Protein AF-A0A7H4N247-F1 (afdb_monomer)

Mean predicted aligned error: 11.81 Å

Radius of gyration: 33.3 Å; Cα contacts (8 Å, |Δi|>4): 104; chains: 1; bounding box: 120×33×63 Å

Organism: NCBI:txid1134687

Nearest PDB structures (foldseek):
  4ymw-assembly1_C  TM=9.497E-01  e=3.760E-06  Caldanaerobacter subterraneus subsp. tengcongensis MB4
  3tuz-assembly2_F  TM=7.941E-01  e=1.285E-02  Escherichia coli K-12
  7mc0-assembly1_B  TM=6.863E-01  e=1.972E-02  Neisseria meningitidis MC58

Foldseek 3Di:
DDDDDDPVVCVVCVVVVVVVVVLVVVLVVLLLVLLLVLLVVLLVLCVDPDCVSNVVSVVLLVVLQVDDLVVQLCCQAPVCVVVHVDHDDSSVSSSVSSNSSSSSVSSVVVVVVVPVPDCVVVPPPPDPPPPPPPPDDPDDDDDDDDDDDDDDD

Solvent-accessible surface area (backbone atoms only — not comparable to full-atom values): 9018 Å² total; per-residue (Å²): 135,88,87,77,92,70,70,72,80,51,57,84,47,47,65,60,52,49,50,54,49,49,52,50,50,51,44,49,54,55,13,49,54,51,5,51,57,50,4,52,54,41,31,52,29,45,67,39,90,50,63,84,44,19,50,57,29,51,50,52,29,52,52,37,70,75,45,62,49,67,59,47,23,46,43,53,53,62,46,35,50,76,82,36,95,60,79,59,55,73,66,56,22,47,28,51,22,46,10,54,34,40,10,30,53,40,16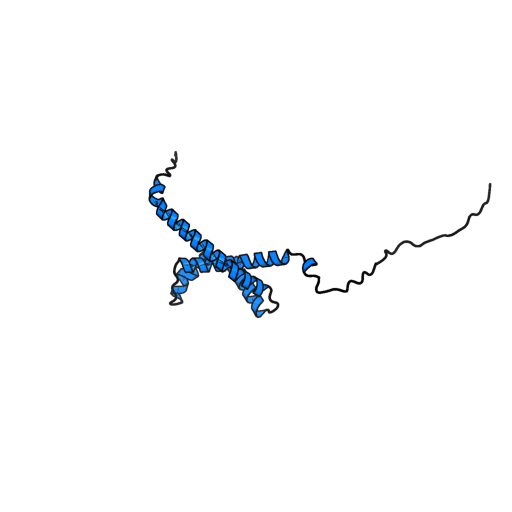,52,51,52,50,52,57,61,62,67,60,52,65,81,77,68,54,84,78,70,67,100,69,76,76,81,75,82,77,76,83,90,83,82,83,91,80,84,81,86,76,92,80,90,80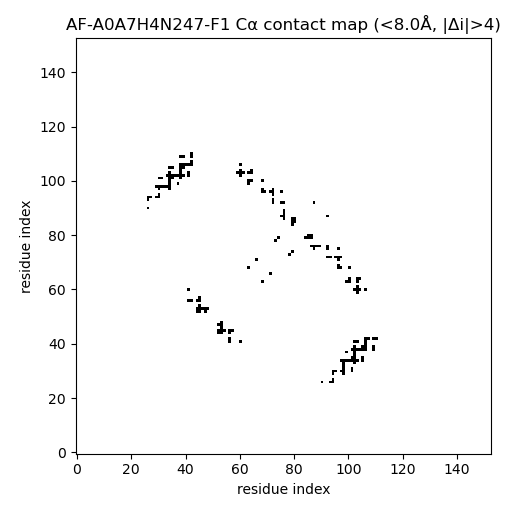,87,133

pLDDT: mean 85.13, std 18.84, range [42.69, 98.56]

Sequence (153 aa):
MSYQWDFAAIWPYRMLLLEGLWGTIQIGVTSILFGMLAGIALALMKASPLTLFRLPALILIGFYRNTPAIVHFFWIYYALPVVSPLTLSPFAAAVLALSAQSAAFYAEVYRGGIQSIGAGQWGRREGVGHVARHRAPPGHFPSGASQNDSSFP

Secondary structure (DSSP, 8-state):
-------GGGGGGHHHHHHHHHHHHHHHHHHHHHHHHHHHHHHHHHH-SSHHHHHHHHHHHHHHHHS-HHHHHHIIIIIHHHHSS----HHHHHHHHHHHHHHHHHHHHHHHHHHHS-HHHHTTSS-TT------PPS---------------

Structure (mmCIF, N/CA/C/O backbone):
data_AF-A0A7H4N247-F1
#
_entry.id   AF-A0A7H4N247-F1
#
loop_
_atom_site.group_PDB
_atom_site.id
_atom_site.type_symbol
_atom_site.label_atom_id
_atom_site.label_alt_id
_atom_site.label_comp_id
_atom_site.label_asym_id
_atom_site.label_entity_id
_atom_site.label_seq_id
_atom_site.pdbx_PDB_ins_code
_atom_site.Cartn_x
_atom_site.Cartn_y
_atom_site.Cartn_z
_atom_site.occupancy
_atom_site.B_iso_or_equiv
_atom_site.auth_seq_id
_atom_site.auth_comp_id
_atom_site.auth_asym_id
_atom_site.auth_atom_id
_atom_site.pdbx_PDB_model_num
ATOM 1 N N . MET A 1 1 ? 1.160 22.951 -38.637 1.00 59.12 1 MET A N 1
ATOM 2 C CA . MET A 1 1 ? 2.077 21.843 -38.298 1.00 59.12 1 MET A CA 1
ATOM 3 C C . MET A 1 1 ? 1.300 20.542 -38.394 1.00 59.12 1 MET A C 1
ATOM 5 O O . MET A 1 1 ? 0.341 20.381 -37.654 1.00 59.12 1 MET A O 1
ATOM 9 N N . SER A 1 2 ? 1.636 19.674 -39.348 1.00 74.56 2 SER A N 1
ATOM 10 C CA . SER A 1 2 ? 0.986 18.370 -39.533 1.00 74.56 2 SER A CA 1
ATOM 11 C C . SER A 1 2 ? 1.749 17.306 -38.744 1.00 74.56 2 SER A C 1
ATOM 13 O O . SER A 1 2 ? 2.854 16.929 -39.128 1.00 74.56 2 SER A O 1
ATOM 15 N N . TYR A 1 3 ? 1.183 16.859 -37.626 1.00 84.25 3 TYR A N 1
ATOM 16 C CA . TYR A 1 3 ? 1.720 15.745 -36.849 1.00 84.25 3 TYR A CA 1
ATOM 17 C C . TYR A 1 3 ? 1.403 14.425 -37.567 1.00 84.25 3 TYR A C 1
ATOM 19 O O . TYR A 1 3 ? 0.251 14.189 -37.930 1.00 84.25 3 TYR A O 1
ATOM 27 N N . GLN A 1 4 ? 2.414 13.586 -37.794 1.00 83.94 4 GLN A N 1
ATOM 28 C CA . GLN A 1 4 ? 2.246 12.248 -38.364 1.00 83.94 4 GLN A CA 1
ATOM 29 C C . GLN A 1 4 ? 2.502 11.215 -37.266 1.00 83.94 4 GLN A C 1
ATOM 31 O O . GLN A 1 4 ? 3.586 11.174 -36.689 1.00 83.94 4 GLN A O 1
ATOM 36 N N . TRP A 1 5 ? 1.487 10.410 -36.957 1.00 89.12 5 TRP A N 1
ATOM 37 C CA . TRP A 1 5 ? 1.593 9.319 -35.993 1.00 89.12 5 TRP A CA 1
ATOM 38 C C . TRP A 1 5 ? 2.415 8.173 -36.596 1.00 89.12 5 TRP A C 1
ATOM 40 O O . TRP A 1 5 ? 1.984 7.574 -37.579 1.00 89.12 5 TRP A O 1
ATOM 50 N N . ASP A 1 6 ? 3.557 7.842 -35.991 1.00 90.00 6 ASP A N 1
ATOM 51 C CA . ASP A 1 6 ? 4.369 6.676 -36.358 1.00 90.00 6 ASP A CA 1
ATOM 52 C C . ASP A 1 6 ? 4.453 5.684 -35.188 1.00 90.00 6 ASP A C 1
ATOM 54 O O . ASP A 1 6 ? 5.238 5.836 -34.253 1.00 90.00 6 ASP A O 1
ATOM 58 N N . PHE A 1 7 ? 3.614 4.647 -35.242 1.00 90.06 7 PHE A N 1
ATOM 59 C CA . PHE A 1 7 ? 3.601 3.564 -34.255 1.00 90.06 7 PHE A CA 1
ATOM 60 C C . PHE A 1 7 ? 4.632 2.468 -34.556 1.00 90.06 7 PHE A C 1
ATOM 62 O O . PHE A 1 7 ? 4.949 1.671 -33.668 1.00 90.06 7 PHE A O 1
ATOM 69 N N . ALA A 1 8 ? 5.182 2.422 -35.775 1.00 93.00 8 ALA A N 1
ATOM 70 C CA . ALA A 1 8 ? 6.202 1.440 -36.134 1.00 93.00 8 ALA A CA 1
ATOM 71 C C . ALA A 1 8 ? 7.491 1.673 -35.331 1.00 93.00 8 ALA A C 1
ATOM 73 O O . ALA A 1 8 ? 8.157 0.710 -34.951 1.00 93.00 8 ALA A O 1
ATOM 74 N N . ALA A 1 9 ? 7.769 2.929 -34.964 1.00 92.31 9 ALA A N 1
ATOM 75 C CA . ALA A 1 9 ? 8.868 3.311 -34.080 1.00 92.31 9 ALA A CA 1
ATOM 76 C C . ALA A 1 9 ? 8.845 2.612 -32.700 1.00 92.31 9 ALA A C 1
ATOM 78 O O . ALA A 1 9 ? 9.890 2.457 -32.069 1.00 92.31 9 ALA A O 1
ATOM 79 N N . ILE A 1 10 ? 7.680 2.153 -32.225 1.00 93.56 10 ILE A N 1
ATOM 80 C CA . ILE A 1 10 ? 7.518 1.512 -30.906 1.00 93.56 10 ILE A CA 1
ATOM 81 C C . ILE A 1 10 ? 7.744 -0.009 -30.982 1.00 93.56 10 ILE A C 1
ATOM 83 O O . ILE A 1 10 ? 8.140 -0.638 -29.998 1.00 93.56 10 ILE A O 1
ATOM 87 N N . TRP A 1 11 ? 7.541 -0.619 -32.156 1.00 95.12 11 TRP A N 1
ATOM 88 C CA . TRP A 1 11 ? 7.589 -2.074 -32.354 1.00 95.12 11 TRP A CA 1
ATOM 89 C C . TRP A 1 11 ? 8.897 -2.764 -31.906 1.00 95.12 11 TRP A C 1
ATOM 91 O O . TRP A 1 11 ? 8.832 -3.868 -31.341 1.00 95.12 11 TRP A O 1
ATOM 101 N N . PRO A 1 12 ? 10.091 -2.157 -32.075 1.00 96.62 12 PRO A N 1
ATOM 102 C CA . PRO A 1 12 ? 11.334 -2.732 -31.561 1.00 96.62 12 PRO A CA 1
ATOM 103 C C . PRO A 1 12 ? 11.334 -2.908 -30.034 1.00 96.62 12 PRO A C 1
ATOM 105 O O . PRO A 1 12 ? 11.889 -3.883 -29.534 1.00 96.62 12 PRO A O 1
ATOM 108 N N . TYR A 1 13 ? 10.644 -2.031 -29.299 1.00 96.19 13 TYR A N 1
ATOM 109 C CA . TYR A 1 13 ? 10.596 -2.018 -27.833 1.00 96.19 13 TYR A CA 1
ATOM 110 C C . TYR A 1 13 ? 9.488 -2.896 -27.240 1.00 96.19 13 TYR A C 1
ATOM 112 O O . TYR A 1 13 ? 9.320 -2.930 -26.023 1.00 96.19 13 TYR A O 1
ATOM 120 N N . ARG A 1 14 ? 8.737 -3.641 -28.062 1.00 96.44 14 ARG A N 1
ATOM 121 C CA . ARG A 1 14 ? 7.594 -4.457 -27.609 1.00 96.44 14 ARG A CA 1
ATOM 122 C C . ARG A 1 14 ? 7.921 -5.399 -26.444 1.00 96.44 14 ARG A C 1
ATOM 124 O O . ARG A 1 14 ? 7.087 -5.572 -25.568 1.00 96.44 14 ARG A O 1
ATOM 131 N N . MET A 1 15 ? 9.127 -5.976 -26.408 1.00 97.44 15 MET A N 1
ATOM 132 C CA . MET A 1 15 ? 9.530 -6.879 -25.322 1.00 97.44 15 MET A CA 1
ATOM 133 C C . MET A 1 15 ? 9.741 -6.128 -24.007 1.00 97.44 15 MET A C 1
ATOM 135 O O . MET A 1 15 ? 9.248 -6.570 -22.977 1.00 97.44 15 MET A O 1
ATOM 139 N N . LEU A 1 16 ? 10.372 -4.952 -24.055 1.00 96.81 16 LEU A N 1
ATOM 140 C CA . LEU A 1 16 ? 10.524 -4.074 -22.893 1.00 96.81 16 LEU A CA 1
ATOM 141 C C . LEU A 1 16 ? 9.160 -3.594 -22.372 1.00 96.81 16 LEU A C 1
ATOM 143 O O . LEU A 1 16 ? 8.930 -3.536 -21.167 1.00 96.81 16 LEU A O 1
ATOM 147 N N . LEU A 1 17 ? 8.226 -3.285 -23.277 1.00 96.81 17 LEU A N 1
ATOM 148 C CA . LEU A 1 17 ? 6.857 -2.918 -22.906 1.00 96.81 17 LEU A CA 1
ATOM 149 C C . LEU A 1 17 ? 6.108 -4.084 -22.250 1.00 96.81 17 LEU A C 1
ATOM 151 O O . LEU A 1 17 ? 5.408 -3.874 -21.262 1.00 96.81 17 LEU A O 1
ATOM 155 N N . LEU A 1 18 ? 6.267 -5.307 -22.767 1.00 97.69 18 LEU A N 1
ATOM 156 C CA . LEU A 1 18 ? 5.697 -6.512 -22.160 1.00 97.69 18 LEU A CA 1
ATOM 157 C C . LEU A 1 18 ? 6.298 -6.794 -20.780 1.00 97.69 18 LEU A C 1
ATOM 159 O O . LEU A 1 18 ? 5.567 -7.178 -19.872 1.00 97.69 18 LEU A O 1
ATOM 163 N N . GLU A 1 19 ? 7.595 -6.559 -20.596 1.00 97.31 19 GLU A N 1
ATOM 164 C CA . GLU A 1 19 ? 8.257 -6.679 -19.297 1.00 97.31 19 GLU A CA 1
ATOM 165 C C . GLU A 1 19 ? 7.717 -5.651 -18.289 1.00 97.31 19 GLU A C 1
ATOM 167 O O . GLU A 1 19 ? 7.361 -6.009 -17.166 1.00 97.31 19 GLU A O 1
ATOM 172 N N . GLY A 1 20 ? 7.547 -4.391 -18.703 1.00 96.62 20 GLY A N 1
ATOM 173 C CA . GLY A 1 20 ? 6.924 -3.359 -17.869 1.00 96.62 20 GLY A CA 1
ATOM 174 C C . GLY A 1 20 ? 5.460 -3.665 -17.526 1.00 96.62 20 GLY A C 1
ATOM 175 O O . GLY A 1 20 ? 5.023 -3.475 -16.385 1.00 96.62 20 GLY A O 1
ATOM 176 N N . LEU A 1 21 ? 4.702 -4.195 -18.492 1.00 97.88 21 LEU A N 1
ATOM 177 C CA . LEU A 1 21 ? 3.334 -4.664 -18.278 1.00 97.88 21 LEU A CA 1
ATOM 178 C C . LEU A 1 21 ? 3.303 -5.805 -17.259 1.00 97.88 21 LEU A C 1
ATOM 180 O O . LEU A 1 21 ? 2.495 -5.782 -16.330 1.00 97.88 21 LEU A O 1
ATOM 184 N N . TRP A 1 22 ? 4.201 -6.777 -17.403 1.00 98.00 22 TRP A N 1
ATOM 185 C CA . TRP A 1 22 ? 4.310 -7.897 -16.479 1.00 98.00 22 TRP A CA 1
ATOM 186 C C . TRP A 1 22 ? 4.641 -7.428 -15.061 1.00 98.00 22 TRP A C 1
ATOM 188 O O . TRP A 1 22 ? 3.947 -7.810 -14.119 1.00 98.00 22 TRP A O 1
ATOM 198 N N . GLY A 1 23 ? 5.607 -6.519 -14.905 1.00 97.56 23 GLY A N 1
ATOM 199 C CA . GLY A 1 23 ? 5.934 -5.916 -13.611 1.00 97.56 23 GLY A CA 1
ATOM 200 C C . GLY A 1 23 ? 4.747 -5.179 -12.979 1.00 97.56 23 GLY A C 1
ATOM 201 O O . GLY A 1 23 ? 4.504 -5.302 -11.778 1.00 97.56 23 GLY A O 1
ATOM 202 N N . THR A 1 24 ? 3.946 -4.480 -13.789 1.00 97.69 24 THR A N 1
ATOM 203 C CA . THR A 1 24 ? 2.714 -3.811 -13.334 1.00 97.69 24 THR A CA 1
ATOM 204 C C . THR A 1 24 ? 1.686 -4.818 -12.822 1.00 97.69 24 THR A C 1
ATOM 206 O O . THR A 1 24 ? 1.118 -4.620 -11.747 1.00 97.69 24 THR A O 1
ATOM 209 N N . ILE A 1 25 ? 1.470 -5.918 -13.553 1.00 98.38 25 ILE A N 1
ATOM 210 C CA . ILE A 1 25 ? 0.563 -6.996 -13.138 1.00 98.38 25 ILE A CA 1
ATOM 211 C C . ILE A 1 25 ? 1.050 -7.615 -11.829 1.00 98.38 25 ILE A C 1
ATOM 213 O O . ILE A 1 25 ? 0.257 -7.777 -10.904 1.00 98.38 25 ILE A O 1
ATOM 217 N N . GLN A 1 26 ? 2.345 -7.919 -11.722 1.00 98.31 26 GLN A N 1
ATOM 218 C CA . GLN A 1 26 ? 2.922 -8.487 -10.509 1.00 98.31 26 GLN A CA 1
ATOM 219 C C . GLN A 1 26 ? 2.699 -7.559 -9.314 1.00 98.31 26 GLN A C 1
ATOM 221 O O . GLN A 1 26 ? 2.078 -7.972 -8.338 1.00 98.31 26 GLN A O 1
ATOM 226 N N . ILE A 1 27 ? 3.123 -6.293 -9.390 1.00 98.25 27 ILE A N 1
ATOM 227 C CA . ILE A 1 27 ? 2.932 -5.332 -8.293 1.00 98.25 27 ILE A CA 1
ATOM 228 C C . ILE A 1 27 ? 1.441 -5.204 -7.956 1.00 98.25 27 ILE A C 1
ATOM 230 O O . ILE A 1 27 ? 1.067 -5.356 -6.796 1.00 98.25 27 ILE A O 1
ATOM 234 N N . GLY A 1 28 ? 0.585 -5.008 -8.962 1.00 98.25 28 GLY A N 1
ATOM 235 C CA . GLY A 1 28 ? -0.858 -4.853 -8.787 1.00 98.25 28 GLY A CA 1
ATOM 236 C C . GLY A 1 28 ? -1.504 -6.037 -8.071 1.00 98.25 28 GLY A C 1
ATOM 237 O O . GLY A 1 28 ? -2.146 -5.852 -7.040 1.00 98.25 28 GLY A O 1
ATOM 238 N N . VAL A 1 29 ? -1.299 -7.259 -8.568 1.00 98.56 29 VAL A N 1
ATOM 239 C CA . VAL A 1 29 ? -1.885 -8.473 -7.979 1.00 98.56 29 VAL A CA 1
ATOM 240 C C . VAL A 1 29 ? -1.388 -8.671 -6.552 1.00 98.56 29 VAL A C 1
ATOM 242 O O . VAL A 1 29 ? -2.200 -8.861 -5.646 1.00 98.56 29 VAL A O 1
ATOM 245 N N . THR A 1 30 ? -0.077 -8.575 -6.315 1.00 98.56 30 THR A N 1
ATOM 246 C CA . THR A 1 30 ? 0.459 -8.786 -4.963 1.00 98.56 30 THR A CA 1
ATOM 247 C C . THR A 1 30 ? -0.039 -7.718 -3.985 1.00 98.56 30 THR A C 1
ATOM 249 O O . THR A 1 30 ? -0.450 -8.048 -2.872 1.00 98.56 30 THR A O 1
ATOM 252 N N . SER A 1 31 ? -0.075 -6.446 -4.394 1.00 98.44 31 SER A N 1
ATOM 253 C CA . SER A 1 31 ? -0.586 -5.352 -3.562 1.00 98.44 31 SER A CA 1
ATOM 254 C C . SER A 1 31 ? -2.070 -5.479 -3.250 1.00 98.44 31 SER A C 1
ATOM 256 O O . SER A 1 31 ? -2.462 -5.203 -2.117 1.00 98.44 31 SER A O 1
ATOM 258 N N . ILE A 1 32 ? -2.886 -5.914 -4.215 1.00 98.44 32 ILE A N 1
ATOM 259 C CA . ILE A 1 32 ? -4.314 -6.172 -4.003 1.00 98.44 32 ILE A CA 1
ATOM 260 C C . ILE A 1 32 ? -4.488 -7.290 -2.976 1.00 98.44 32 ILE A C 1
ATOM 262 O O . ILE A 1 32 ? -5.217 -7.102 -2.006 1.00 98.44 32 ILE A O 1
ATOM 266 N N . LEU A 1 33 ? -3.787 -8.418 -3.133 1.00 98.56 33 LEU A N 1
ATOM 267 C CA . LEU A 1 33 ? -3.899 -9.556 -2.216 1.00 98.56 33 LEU A CA 1
ATOM 268 C C . LEU A 1 33 ? -3.519 -9.172 -0.780 1.00 98.56 33 LEU A C 1
ATOM 270 O O . LEU A 1 33 ? -4.311 -9.369 0.143 1.00 98.56 33 LEU A O 1
ATOM 274 N N . PHE A 1 34 ? -2.346 -8.565 -0.583 1.00 98.56 34 PHE A N 1
ATOM 275 C CA . PHE A 1 34 ? -1.926 -8.114 0.747 1.00 98.56 34 PHE A CA 1
ATOM 276 C C . PHE A 1 34 ? -2.837 -7.018 1.298 1.00 98.56 34 PHE A C 1
ATOM 278 O O . PHE A 1 34 ? -3.194 -7.050 2.476 1.00 98.56 34 PHE A O 1
ATOM 285 N N . GLY A 1 35 ? -3.262 -6.085 0.445 1.00 98.50 35 GLY A N 1
ATOM 286 C CA . GLY A 1 35 ? -4.203 -5.036 0.808 1.00 98.50 35 GLY A CA 1
ATOM 287 C C . GLY A 1 35 ? -5.527 -5.612 1.297 1.00 98.50 35 GLY A C 1
ATOM 288 O O . GLY A 1 35 ? -6.038 -5.172 2.321 1.00 98.50 35 GLY A O 1
ATOM 289 N N . MET A 1 36 ? -6.085 -6.613 0.611 1.00 98.38 36 MET A N 1
ATOM 290 C CA . MET A 1 36 ? -7.347 -7.248 0.996 1.00 98.38 36 MET A CA 1
ATOM 291 C C . MET A 1 36 ? -7.240 -7.912 2.367 1.00 98.38 36 MET A C 1
ATOM 293 O O . MET A 1 36 ? -8.101 -7.675 3.215 1.00 98.38 36 MET A O 1
ATOM 297 N N . LEU A 1 37 ? -6.177 -8.690 2.596 1.00 98.25 37 LEU A N 1
ATOM 298 C CA . LEU A 1 37 ? -5.935 -9.378 3.866 1.00 98.25 37 LEU A CA 1
ATOM 299 C C . LEU A 1 37 ? -5.760 -8.383 5.021 1.00 98.25 37 LEU A C 1
ATOM 301 O O . LEU A 1 37 ? -6.453 -8.471 6.037 1.00 98.25 37 LEU A O 1
ATOM 305 N N . ALA A 1 38 ? -4.885 -7.390 4.848 1.00 98.25 38 ALA A N 1
ATOM 306 C CA . ALA A 1 38 ? -4.653 -6.355 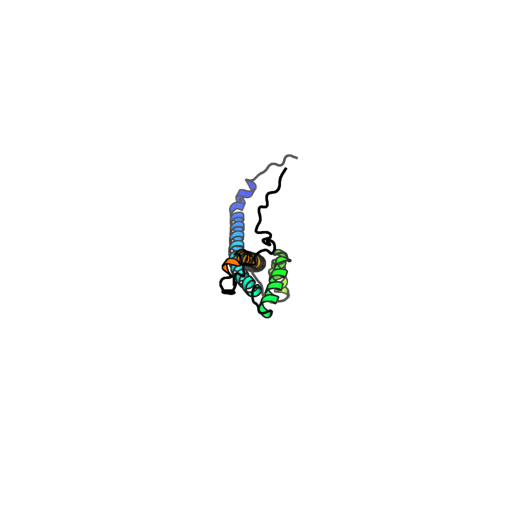5.851 1.00 98.25 38 ALA A CA 1
ATOM 307 C C . ALA A 1 38 ? -5.889 -5.463 6.062 1.00 98.25 38 ALA A C 1
ATOM 309 O O . ALA A 1 38 ? -6.172 -5.044 7.183 1.00 98.25 38 ALA A O 1
ATOM 310 N N . GLY A 1 39 ? -6.668 -5.208 5.010 1.00 98.06 39 GLY A N 1
ATOM 311 C CA . GLY A 1 39 ? -7.903 -4.432 5.076 1.00 98.06 39 GLY A CA 1
ATOM 312 C C . GLY A 1 39 ? -8.982 -5.110 5.917 1.00 98.06 39 GLY A C 1
ATOM 313 O O . GLY A 1 39 ? -9.673 -4.427 6.671 1.00 98.06 39 GLY A O 1
ATOM 314 N N . ILE A 1 40 ? -9.098 -6.444 5.856 1.00 97.75 40 ILE A N 1
ATOM 315 C CA . ILE A 1 40 ? -10.008 -7.201 6.733 1.00 97.75 40 ILE A CA 1
ATOM 316 C C . ILE A 1 40 ? -9.554 -7.058 8.187 1.00 97.75 40 ILE A C 1
ATOM 318 O O . ILE A 1 40 ? -10.369 -6.737 9.051 1.00 97.75 40 ILE A O 1
ATOM 322 N N . ALA A 1 41 ? -8.257 -7.226 8.461 1.00 97.44 41 ALA A N 1
ATOM 323 C CA . ALA A 1 41 ? -7.715 -7.055 9.808 1.00 97.44 41 ALA A CA 1
ATOM 324 C C . ALA A 1 41 ? -7.991 -5.642 10.360 1.00 97.44 41 ALA A C 1
ATOM 326 O O . ALA A 1 41 ? -8.511 -5.503 11.467 1.00 97.44 41 ALA A O 1
ATOM 327 N N . LEU A 1 42 ? -7.739 -4.594 9.567 1.00 97.81 42 LEU A N 1
ATOM 328 C CA . LEU A 1 42 ? -8.026 -3.207 9.945 1.00 97.81 42 LEU A CA 1
ATOM 329 C C . LEU A 1 42 ? -9.523 -2.947 10.156 1.00 97.81 42 LEU A C 1
ATOM 331 O O . LEU A 1 42 ? -9.890 -2.251 11.105 1.00 97.81 42 LEU A O 1
ATOM 335 N N . ALA A 1 43 ? -10.396 -3.516 9.320 1.00 96.94 43 ALA A N 1
ATOM 336 C CA . ALA A 1 43 ? -11.844 -3.404 9.487 1.00 96.94 43 ALA A CA 1
ATOM 337 C C . ALA A 1 43 ? -12.310 -4.025 10.813 1.00 96.94 43 ALA A C 1
ATOM 339 O O . ALA A 1 43 ? -13.081 -3.402 11.545 1.00 96.94 43 ALA A O 1
ATOM 340 N N . LEU A 1 44 ? -11.802 -5.214 11.152 1.00 95.75 44 LEU A N 1
ATOM 341 C CA . LEU A 1 44 ? -12.108 -5.897 12.410 1.00 95.75 44 LEU A CA 1
ATOM 342 C C . LEU A 1 44 ? -11.572 -5.125 13.622 1.00 95.75 44 LEU A C 1
ATOM 344 O O . LEU A 1 44 ? -12.299 -4.928 14.594 1.00 95.75 44 LEU A O 1
ATOM 348 N N . MET A 1 45 ? -10.335 -4.621 13.554 1.00 96.50 45 MET A N 1
ATOM 349 C CA . MET A 1 45 ? -9.762 -3.782 14.612 1.00 96.50 45 MET A CA 1
ATOM 350 C C . MET A 1 45 ? -10.588 -2.511 14.835 1.00 96.50 45 MET A C 1
ATOM 352 O O . MET A 1 45 ? -10.875 -2.158 15.977 1.00 96.50 45 MET A O 1
ATOM 356 N N . LYS A 1 46 ? -11.027 -1.852 13.755 1.00 94.88 46 LYS A N 1
ATOM 357 C CA . LYS A 1 46 ? -11.892 -0.665 13.814 1.00 94.88 46 LYS A CA 1
ATOM 358 C C . LYS A 1 46 ? -13.274 -0.975 14.407 1.00 94.88 46 LYS A C 1
ATOM 360 O O . LYS A 1 46 ? -13.839 -0.120 15.086 1.00 94.88 46 LYS A O 1
ATOM 365 N N . ALA A 1 47 ? -13.815 -2.168 14.160 1.00 93.06 47 ALA A N 1
ATOM 366 C CA . ALA A 1 47 ? -15.094 -2.620 14.714 1.00 93.06 47 ALA A CA 1
ATOM 367 C C . ALA A 1 47 ? -15.004 -3.071 16.184 1.00 93.06 47 ALA A C 1
ATOM 369 O O . ALA A 1 47 ? -16.035 -3.238 16.835 1.00 93.06 47 ALA A O 1
ATOM 370 N N . SER A 1 48 ? -13.794 -3.265 16.715 1.00 94.12 48 SER A N 1
ATOM 371 C CA . SER A 1 48 ? -13.588 -3.727 18.086 1.00 94.12 48 SER A CA 1
ATOM 372 C C . SER A 1 48 ? -14.163 -2.743 19.120 1.00 94.12 48 SER A C 1
ATOM 374 O O . SER A 1 48 ? -13.969 -1.528 18.989 1.00 94.12 48 SER A O 1
ATOM 376 N N . PRO A 1 49 ? -14.822 -3.233 20.191 1.00 92.00 49 PRO A N 1
ATOM 377 C CA . PRO A 1 49 ? -15.275 -2.383 21.293 1.00 92.00 49 PRO A CA 1
ATOM 378 C C . PRO A 1 49 ? -14.105 -1.836 22.124 1.00 92.00 49 PRO A C 1
ATOM 380 O O . PRO A 1 49 ? -14.245 -0.823 22.808 1.00 92.00 49 PRO A O 1
ATOM 383 N N . LEU A 1 50 ? -12.940 -2.488 22.064 1.00 96.25 50 LEU A N 1
ATOM 384 C CA . LEU A 1 50 ? -11.757 -2.091 22.814 1.00 96.25 50 LEU A CA 1
ATOM 385 C C . LEU A 1 50 ? -11.059 -0.915 22.123 1.00 96.25 50 LEU A C 1
ATOM 387 O O . LEU A 1 50 ? -10.543 -1.038 21.008 1.00 96.25 50 LEU A O 1
ATOM 391 N N . THR A 1 51 ? -10.967 0.214 22.829 1.00 94.94 51 THR A N 1
ATOM 392 C CA . THR A 1 51 ? -10.294 1.430 22.340 1.00 94.94 51 THR A CA 1
ATOM 393 C C . THR A 1 51 ? -8.850 1.169 21.903 1.00 94.94 51 THR A C 1
ATOM 395 O O . THR A 1 51 ? -8.400 1.783 20.939 1.00 94.94 51 THR A O 1
ATOM 398 N N . LEU A 1 52 ? -8.161 0.215 22.543 1.00 96.44 52 LEU A N 1
ATOM 399 C CA . LEU A 1 52 ? -6.785 -0.169 22.216 1.00 96.44 52 LEU A CA 1
ATOM 400 C C . LEU A 1 52 ? -6.611 -0.652 20.767 1.00 96.44 52 LEU A C 1
ATOM 402 O O . LEU A 1 52 ? -5.583 -0.372 20.166 1.00 96.44 52 LEU A O 1
ATOM 406 N N . PHE A 1 53 ? -7.602 -1.335 20.185 1.00 96.25 53 PHE A N 1
ATOM 407 C CA . PHE A 1 53 ? -7.542 -1.789 18.787 1.00 96.25 53 PHE A CA 1
ATOM 408 C C . PHE A 1 53 ? -8.193 -0.793 17.830 1.00 96.25 53 PHE A C 1
ATOM 410 O O . PHE A 1 53 ? -7.696 -0.557 16.727 1.00 96.25 53 PHE A O 1
ATOM 417 N N . ARG A 1 54 ? -9.285 -0.165 18.274 1.00 96.88 54 ARG A N 1
ATOM 418 C CA . ARG A 1 54 ? -10.055 0.771 17.458 1.00 96.88 54 ARG A CA 1
ATOM 419 C C . ARG A 1 54 ? -9.276 2.041 17.129 1.00 96.88 54 ARG A C 1
ATOM 421 O O . ARG A 1 54 ? -9.320 2.496 15.989 1.00 96.88 54 ARG A O 1
ATOM 428 N N . LEU A 1 55 ? -8.577 2.621 18.107 1.00 97.62 55 LEU A N 1
ATOM 429 C CA . LEU A 1 55 ? -7.889 3.899 17.925 1.00 97.62 55 LEU A CA 1
ATOM 430 C C . LEU A 1 55 ? -6.720 3.800 16.925 1.00 97.62 55 LEU A C 1
ATOM 432 O O . LEU A 1 55 ? -6.717 4.588 15.977 1.00 97.62 55 LEU A O 1
ATOM 436 N N . PRO A 1 56 ? -5.792 2.824 17.026 1.00 97.38 56 PRO A N 1
ATOM 437 C CA . PRO A 1 56 ? -4.755 2.642 16.011 1.00 97.38 56 PRO A CA 1
ATOM 438 C C . PRO A 1 56 ? -5.327 2.390 14.616 1.00 97.38 56 PRO A C 1
ATOM 440 O O . PRO A 1 56 ? -4.834 2.962 13.651 1.00 97.38 56 PRO A O 1
ATOM 443 N N . ALA A 1 57 ? -6.396 1.594 14.496 1.00 97.25 57 ALA A N 1
ATOM 444 C CA . ALA A 1 57 ? -7.030 1.343 13.204 1.00 97.25 57 ALA A CA 1
ATOM 445 C C . ALA A 1 57 ? -7.593 2.629 12.581 1.00 97.25 57 ALA A C 1
ATOM 447 O O . ALA A 1 57 ? -7.377 2.877 11.399 1.00 97.25 57 ALA A O 1
ATOM 448 N N . LE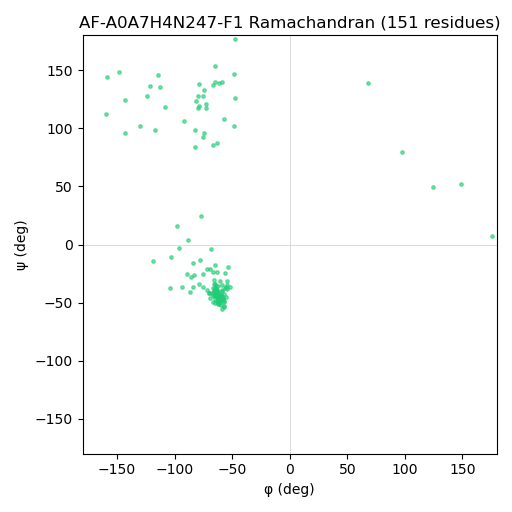U A 1 58 ? -8.263 3.482 13.366 1.00 97.38 58 LEU A N 1
ATOM 449 C CA . LEU A 1 58 ? -8.756 4.781 12.894 1.00 97.38 58 LEU A CA 1
ATOM 450 C C . LEU A 1 58 ? -7.618 5.693 12.423 1.00 97.38 58 LEU A C 1
ATOM 452 O O . LEU A 1 58 ? -7.737 6.304 11.361 1.00 97.38 58 LEU A O 1
ATOM 456 N N . ILE A 1 59 ? -6.522 5.758 13.184 1.00 97.88 59 ILE A N 1
ATOM 457 C CA . ILE A 1 59 ? -5.351 6.575 12.845 1.00 97.88 59 ILE A CA 1
ATOM 458 C C . ILE A 1 59 ? -4.697 6.061 11.563 1.00 97.88 59 ILE A C 1
ATOM 460 O O . ILE A 1 59 ? -4.495 6.844 10.641 1.00 97.88 59 ILE A O 1
ATOM 464 N N . LEU A 1 60 ? -4.414 4.758 11.472 1.00 97.50 60 LEU A N 1
ATOM 465 C CA . LEU A 1 60 ? -3.794 4.151 10.292 1.00 97.50 60 LEU A CA 1
ATOM 466 C C . LEU A 1 60 ? -4.672 4.338 9.051 1.00 97.50 60 LEU A C 1
ATOM 468 O O . LEU A 1 60 ? -4.186 4.804 8.023 1.00 97.50 60 LEU A O 1
ATOM 472 N N . ILE A 1 61 ? -5.973 4.040 9.146 1.00 97.75 61 ILE A N 1
ATOM 473 C CA . ILE A 1 61 ? -6.904 4.203 8.024 1.00 97.75 61 ILE A CA 1
ATOM 474 C C . ILE A 1 61 ? -6.965 5.669 7.582 1.00 97.75 61 ILE A C 1
ATOM 476 O O . ILE A 1 61 ? -6.899 5.948 6.386 1.00 97.75 61 ILE A O 1
ATOM 480 N N . GLY A 1 62 ? -7.078 6.607 8.526 1.00 97.56 62 GLY A N 1
ATOM 481 C CA . GLY A 1 62 ? -7.095 8.037 8.227 1.00 97.56 62 GLY A CA 1
ATOM 482 C C . GLY A 1 62 ? -5.795 8.505 7.575 1.00 97.56 62 GLY A C 1
ATOM 483 O O . GLY A 1 62 ? -5.828 9.133 6.523 1.00 97.56 62 GLY A O 1
ATOM 484 N N . PHE A 1 63 ? -4.650 8.157 8.158 1.00 97.81 63 PHE A N 1
ATOM 485 C CA . PHE A 1 63 ? -3.329 8.539 7.665 1.00 97.81 63 PHE A CA 1
ATOM 486 C C . PHE A 1 63 ? -3.093 8.078 6.223 1.00 97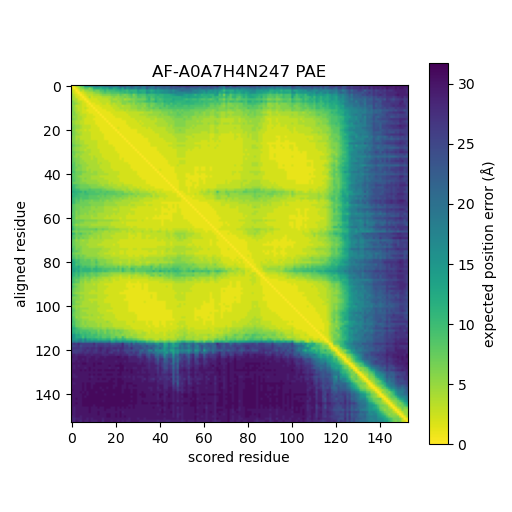.81 63 PHE A C 1
ATOM 488 O O . PHE A 1 63 ? -2.797 8.903 5.356 1.00 97.81 63 PHE A O 1
ATOM 495 N N . TYR A 1 64 ? -3.293 6.783 5.952 1.00 97.62 64 TYR A N 1
ATOM 496 C CA . TYR A 1 64 ? -3.070 6.240 4.618 1.00 97.62 64 TYR A CA 1
ATOM 497 C C . TYR A 1 64 ? -4.064 6.829 3.617 1.00 97.62 64 TYR A C 1
ATOM 499 O O . TYR A 1 64 ? -3.661 7.222 2.535 1.00 97.62 64 TYR A O 1
ATOM 507 N N . ARG A 1 65 ? -5.353 6.988 3.946 1.00 95.88 65 ARG A N 1
ATOM 508 C CA . ARG A 1 65 ? -6.336 7.564 2.999 1.00 95.88 65 ARG A CA 1
ATOM 509 C C . ARG A 1 65 ? -6.092 9.037 2.660 1.00 95.88 65 ARG A C 1
ATOM 511 O O . ARG A 1 65 ? -6.542 9.478 1.607 1.00 95.88 65 ARG A O 1
ATOM 518 N N . ASN A 1 66 ? -5.408 9.775 3.533 1.00 97.06 66 ASN A N 1
ATOM 519 C CA . ASN A 1 66 ? -5.136 11.203 3.361 1.00 97.06 66 ASN A CA 1
ATOM 520 C C . ASN A 1 66 ? -3.756 11.497 2.748 1.00 97.06 66 ASN A C 1
ATOM 522 O O . ASN A 1 66 ? -3.446 12.660 2.496 1.00 97.06 66 ASN A O 1
ATOM 526 N N . THR A 1 67 ? -2.934 10.474 2.499 1.00 96.62 67 THR A N 1
ATOM 527 C CA . THR A 1 67 ? -1.562 10.634 2.001 1.00 96.62 67 THR A CA 1
ATOM 528 C C . THR A 1 67 ? -1.399 9.898 0.667 1.00 96.62 67 THR A C 1
ATOM 530 O O . THR A 1 67 ? -1.865 8.770 0.544 1.00 96.62 67 THR A O 1
ATOM 533 N N . PRO A 1 68 ? -0.742 10.469 -0.358 1.00 96.06 68 PRO A N 1
ATOM 534 C CA . PRO A 1 68 ? -0.560 9.779 -1.635 1.00 96.06 68 PRO A CA 1
ATOM 535 C C . PRO A 1 68 ? 0.313 8.519 -1.512 1.00 96.06 68 PRO A C 1
ATOM 537 O O . PRO A 1 68 ? 1.364 8.545 -0.872 1.00 96.06 68 PRO A O 1
ATOM 540 N N . ALA A 1 69 ? -0.043 7.437 -2.214 1.00 95.31 69 ALA A N 1
ATOM 541 C CA . ALA A 1 69 ? 0.740 6.191 -2.235 1.00 95.31 69 ALA A CA 1
ATOM 542 C C . ALA A 1 69 ? 2.210 6.402 -2.642 1.00 95.31 69 ALA A C 1
ATOM 544 O O . ALA A 1 69 ? 3.106 5.757 -2.100 1.00 95.31 69 ALA A O 1
ATOM 545 N N . ILE A 1 70 ? 2.469 7.346 -3.554 1.00 96.88 70 ILE A N 1
ATOM 546 C CA . ILE A 1 70 ? 3.829 7.666 -3.994 1.00 96.88 70 ILE A CA 1
ATOM 547 C C . ILE A 1 70 ? 4.692 8.229 -2.859 1.00 96.88 70 ILE A C 1
ATOM 549 O O . ILE A 1 70 ? 5.863 7.881 -2.767 1.00 96.88 70 ILE A O 1
ATOM 553 N N . VAL A 1 71 ? 4.124 9.020 -1.942 1.00 97.50 71 VAL A N 1
ATOM 554 C CA . VAL A 1 71 ? 4.860 9.551 -0.780 1.00 97.50 71 VAL A CA 1
ATOM 555 C C . VAL A 1 71 ? 5.307 8.409 0.129 1.00 97.50 71 VAL A C 1
ATOM 557 O O . VAL 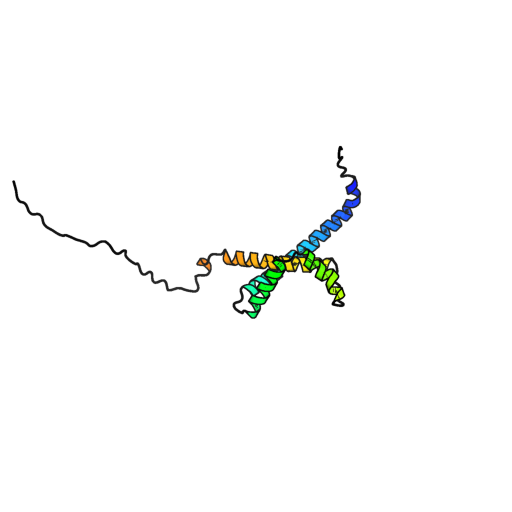A 1 71 ? 6.465 8.361 0.536 1.00 97.50 71 VAL A O 1
ATOM 560 N N . HIS A 1 72 ? 4.424 7.439 0.377 1.00 96.88 72 HIS A N 1
ATOM 561 C CA . HIS A 1 72 ? 4.770 6.243 1.144 1.00 96.88 72 HIS A CA 1
ATOM 562 C C . HIS A 1 72 ? 5.884 5.439 0.471 1.00 96.88 72 HIS A C 1
ATOM 564 O O . HIS A 1 72 ? 6.821 5.015 1.143 1.00 96.88 72 HIS A O 1
ATOM 570 N N . PHE A 1 73 ? 5.822 5.273 -0.855 1.00 97.38 73 PHE A N 1
ATOM 571 C CA . PHE A 1 73 ? 6.897 4.631 -1.609 1.00 97.38 73 PHE A CA 1
ATOM 572 C C . PHE A 1 73 ? 8.229 5.364 -1.416 1.00 97.38 73 PHE A C 1
ATOM 574 O O . PHE A 1 73 ? 9.234 4.726 -1.110 1.00 97.38 73 PHE A O 1
ATOM 581 N N . PHE A 1 74 ? 8.232 6.696 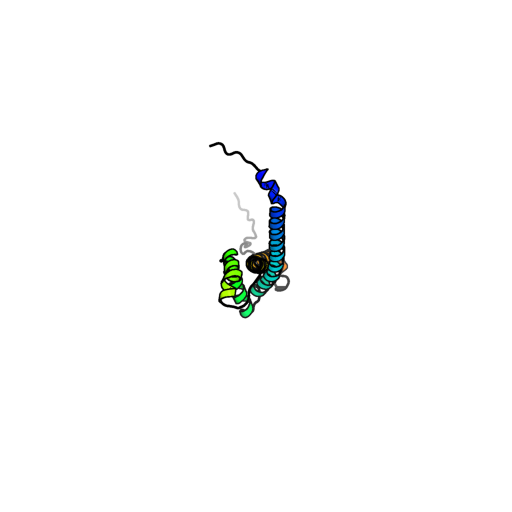-1.530 1.00 96.62 74 PHE A N 1
ATOM 582 C CA . PHE A 1 74 ? 9.436 7.501 -1.334 1.00 96.62 74 PHE A CA 1
ATOM 583 C C . PHE A 1 74 ? 10.032 7.320 0.064 1.00 96.62 74 PHE A C 1
ATOM 585 O O . PHE A 1 74 ? 11.241 7.132 0.192 1.00 96.62 74 PHE A O 1
ATOM 592 N N . TRP A 1 75 ? 9.209 7.322 1.113 1.00 95.31 75 TRP A N 1
ATOM 593 C CA . TRP A 1 75 ? 9.702 7.084 2.468 1.00 95.31 75 TRP A CA 1
ATOM 594 C C . TRP A 1 75 ? 10.271 5.679 2.653 1.00 95.31 75 TRP A C 1
ATOM 596 O O . TRP A 1 75 ? 11.340 5.529 3.236 1.00 95.31 75 TRP A O 1
ATOM 606 N N . ILE A 1 76 ? 9.601 4.655 2.128 1.00 95.75 76 ILE A N 1
ATOM 607 C CA . ILE A 1 76 ? 10.035 3.263 2.289 1.00 95.75 76 ILE A CA 1
ATOM 608 C C . ILE A 1 76 ? 11.312 2.980 1.489 1.00 95.75 76 ILE A C 1
ATOM 610 O O . ILE A 1 76 ? 12.198 2.292 1.984 1.00 95.75 76 ILE A O 1
ATOM 614 N N . TYR A 1 77 ? 11.417 3.489 0.261 1.00 96.56 77 TYR A N 1
ATOM 615 C CA . TYR A 1 77 ? 12.537 3.172 -0.623 1.00 96.56 77 TYR A CA 1
ATOM 616 C C . TYR A 1 77 ? 13.748 4.090 -0.413 1.00 96.56 77 TYR A C 1
ATOM 618 O O . TYR A 1 77 ? 14.877 3.609 -0.398 1.00 96.56 77 TYR A O 1
ATOM 626 N N . TYR A 1 78 ? 13.530 5.396 -0.223 1.00 94.69 78 TYR A N 1
ATOM 627 C CA . TYR A 1 78 ? 14.621 6.374 -0.132 1.00 94.69 78 TYR A CA 1
ATOM 628 C C . TYR A 1 78 ? 14.909 6.856 1.290 1.00 94.69 78 TYR A C 1
ATOM 630 O O . TYR A 1 78 ? 16.072 7.067 1.617 1.00 94.69 78 TYR A O 1
ATOM 638 N N . ALA A 1 79 ? 13.894 7.044 2.141 1.00 94.56 79 ALA A N 1
ATOM 639 C CA . ALA A 1 79 ? 14.120 7.575 3.490 1.00 94.56 79 ALA A CA 1
ATOM 640 C C . ALA A 1 79 ? 14.519 6.487 4.501 1.00 94.56 79 ALA A C 1
ATOM 642 O O . ALA A 1 79 ? 15.371 6.734 5.352 1.00 94.56 79 ALA A O 1
ATOM 643 N N . LEU A 1 80 ? 13.952 5.278 4.401 1.00 93.69 80 LEU A N 1
ATOM 644 C CA . LEU A 1 80 ? 14.259 4.165 5.307 1.00 93.69 80 LEU A CA 1
ATOM 645 C C . LEU A 1 80 ? 15.765 3.836 5.368 1.00 93.69 80 LEU A C 1
ATOM 647 O O . LEU A 1 80 ? 16.271 3.750 6.486 1.00 93.69 80 LEU A O 1
ATOM 651 N N . PRO A 1 81 ? 16.510 3.748 4.243 1.00 92.81 81 PRO A N 1
ATOM 652 C CA . PRO A 1 81 ? 17.950 3.476 4.272 1.00 92.81 81 PRO A CA 1
ATOM 653 C C . PRO A 1 81 ? 18.801 4.574 4.931 1.00 92.81 81 PRO A C 1
ATOM 655 O O . PRO A 1 81 ? 19.953 4.337 5.278 1.00 92.81 81 PRO A O 1
ATOM 658 N N . VAL A 1 82 ? 18.262 5.791 5.082 1.00 93.62 82 VAL A N 1
ATOM 659 C CA . VAL A 1 82 ? 18.964 6.907 5.743 1.00 93.62 82 VAL A CA 1
ATOM 660 C C . VAL A 1 82 ? 18.913 6.761 7.262 1.00 93.62 82 VAL A C 1
ATOM 662 O O . VAL A 1 82 ? 19.854 7.134 7.956 1.00 93.62 82 VAL A O 1
ATOM 665 N N . VAL A 1 83 ? 17.812 6.220 7.786 1.00 93.75 83 VAL A N 1
ATOM 666 C CA . VAL A 1 83 ? 17.564 6.096 9.233 1.00 93.75 83 VAL A CA 1
ATOM 667 C C . VAL A 1 83 ? 17.779 4.676 9.761 1.00 93.75 83 VAL A C 1
ATOM 669 O O . VAL A 1 83 ? 17.773 4.459 10.970 1.00 93.75 83 VAL A O 1
ATOM 672 N N . SER A 1 84 ? 17.943 3.699 8.869 1.00 92.50 84 SER A N 1
ATOM 673 C CA . SER A 1 84 ? 18.060 2.277 9.177 1.00 92.50 84 SER A CA 1
ATOM 674 C C . SER A 1 84 ? 18.968 1.586 8.154 1.00 92.50 84 SER A C 1
ATOM 676 O O . SER A 1 84 ? 18.949 1.961 6.987 1.00 92.50 84 SER A O 1
ATOM 678 N N . PRO A 1 85 ? 19.717 0.530 8.526 1.00 91.75 85 PRO A N 1
ATOM 679 C CA . PRO A 1 85 ? 20.485 -0.270 7.567 1.00 91.75 85 PRO A CA 1
ATOM 680 C C . PRO A 1 85 ? 19.603 -1.102 6.615 1.00 91.75 85 PRO A C 1
ATOM 682 O O . PRO A 1 85 ? 20.120 -1.795 5.740 1.00 91.75 85 PRO A O 1
ATOM 685 N N . LEU A 1 86 ? 18.278 -1.083 6.796 1.00 93.06 86 LEU A N 1
ATOM 686 C CA . LEU A 1 86 ? 17.339 -1.828 5.966 1.00 93.06 86 LEU A CA 1
ATOM 687 C C . LEU A 1 86 ? 17.201 -1.193 4.581 1.00 93.06 86 LEU A C 1
ATOM 689 O O . LEU A 1 86 ? 16.743 -0.060 4.438 1.00 93.06 86 LEU A O 1
ATOM 693 N N . THR A 1 87 ? 17.518 -1.976 3.555 1.00 93.19 87 THR A N 1
ATOM 694 C CA . THR A 1 87 ? 17.259 -1.644 2.155 1.00 93.19 87 THR A CA 1
ATOM 695 C C . THR A 1 87 ? 16.210 -2.594 1.594 1.00 93.19 87 THR A C 1
ATOM 697 O O . THR A 1 87 ? 16.228 -3.800 1.838 1.00 93.19 87 THR A O 1
ATOM 700 N N . LEU A 1 88 ? 15.248 -2.039 0.863 1.00 94.69 88 LEU A N 1
ATOM 701 C CA . LEU A 1 88 ? 14.183 -2.800 0.221 1.00 94.69 88 LEU A CA 1
ATOM 702 C C . LEU A 1 88 ? 14.330 -2.691 -1.289 1.00 94.69 88 LEU A C 1
ATOM 704 O O . LEU A 1 88 ? 14.719 -1.647 -1.810 1.00 94.69 88 LEU A O 1
ATOM 708 N N . SER A 1 89 ? 13.989 -3.762 -2.005 1.00 96.81 89 SER A N 1
ATOM 709 C CA . SER A 1 89 ? 13.924 -3.699 -3.463 1.00 96.81 89 SER A CA 1
ATOM 710 C C . SER A 1 89 ? 12.808 -2.739 -3.907 1.00 96.81 89 SER A C 1
ATOM 712 O O . SER A 1 89 ? 11.812 -2.587 -3.186 1.00 96.81 89 SER A O 1
ATOM 714 N N . PRO A 1 90 ? 12.906 -2.128 -5.106 1.00 95.50 90 PRO A N 1
ATOM 715 C CA . PRO A 1 90 ? 11.844 -1.271 -5.637 1.00 95.50 90 PRO A CA 1
ATOM 716 C C . PRO A 1 90 ? 10.487 -1.980 -5.668 1.00 95.50 90 PRO A C 1
ATOM 718 O O . PRO A 1 90 ? 9.463 -1.393 -5.327 1.00 95.50 90 PRO A O 1
ATOM 721 N N . PHE A 1 91 ? 10.489 -3.273 -6.007 1.00 97.31 91 PHE A N 1
ATOM 722 C CA . PHE A 1 91 ? 9.294 -4.108 -5.992 1.00 97.31 91 PHE A CA 1
ATOM 723 C C . PHE A 1 91 ? 8.685 -4.208 -4.588 1.00 97.31 91 PHE A C 1
ATOM 725 O O . PHE A 1 91 ? 7.501 -3.931 -4.415 1.00 97.31 91 PHE A O 1
ATOM 732 N N . ALA A 1 92 ? 9.483 -4.553 -3.571 1.00 97.44 92 ALA A N 1
ATOM 733 C CA . ALA A 1 92 ? 8.990 -4.692 -2.202 1.00 97.44 92 ALA A CA 1
ATOM 734 C C . ALA A 1 92 ? 8.468 -3.359 -1.645 1.00 97.44 92 ALA A C 1
ATOM 736 O O . ALA A 1 92 ? 7.398 -3.322 -1.040 1.00 97.44 92 ALA A O 1
ATOM 737 N N . ALA A 1 93 ? 9.178 -2.257 -1.898 1.00 97.69 93 ALA A N 1
ATOM 738 C CA . ALA A 1 93 ? 8.747 -0.929 -1.477 1.00 97.69 93 ALA A CA 1
ATOM 739 C C . ALA A 1 93 ? 7.427 -0.509 -2.147 1.00 97.69 93 ALA A C 1
ATOM 741 O O . ALA A 1 93 ? 6.528 -0.007 -1.469 1.00 97.69 93 ALA A O 1
ATOM 742 N N . ALA A 1 94 ? 7.275 -0.764 -3.453 1.00 97.75 94 ALA A N 1
ATOM 743 C CA . ALA A 1 94 ? 6.034 -0.505 -4.183 1.00 97.75 94 ALA A CA 1
ATOM 744 C C . ALA A 1 94 ? 4.881 -1.347 -3.634 1.00 97.75 94 ALA A C 1
ATOM 746 O O . ALA A 1 94 ? 3.806 -0.812 -3.357 1.00 97.75 94 ALA A O 1
ATOM 747 N N . VAL A 1 95 ? 5.119 -2.642 -3.403 1.00 98.38 95 VAL A N 1
ATOM 748 C CA . VAL A 1 95 ? 4.104 -3.544 -2.858 1.00 98.38 95 VAL A CA 1
ATOM 749 C C . VAL A 1 95 ? 3.657 -3.098 -1.470 1.00 98.38 95 VAL A C 1
ATOM 751 O O . VAL A 1 95 ? 2.452 -3.041 -1.231 1.00 98.38 95 VAL A O 1
ATOM 754 N N . LEU A 1 96 ? 4.580 -2.729 -0.577 1.00 97.88 96 LEU A N 1
ATOM 755 C CA . LEU A 1 96 ? 4.258 -2.241 0.768 1.00 97.88 96 LEU A CA 1
ATOM 756 C C . LEU A 1 96 ? 3.463 -0.933 0.733 1.00 97.88 96 LEU A C 1
ATOM 758 O O . LEU A 1 96 ? 2.417 -0.840 1.371 1.00 97.88 96 LEU A O 1
ATOM 762 N N . ALA A 1 97 ? 3.911 0.050 -0.049 1.00 97.94 97 ALA A N 1
ATOM 763 C CA . ALA A 1 97 ? 3.229 1.335 -0.169 1.00 97.94 97 ALA A CA 1
ATOM 764 C C . ALA A 1 97 ? 1.797 1.174 -0.707 1.00 97.94 97 ALA A C 1
ATOM 766 O O . ALA A 1 97 ? 0.840 1.688 -0.123 1.00 97.94 97 ALA A O 1
ATOM 767 N N . LEU A 1 98 ? 1.635 0.423 -1.800 1.00 98.12 98 LEU A N 1
ATOM 768 C CA . LEU A 1 98 ? 0.340 0.222 -2.448 1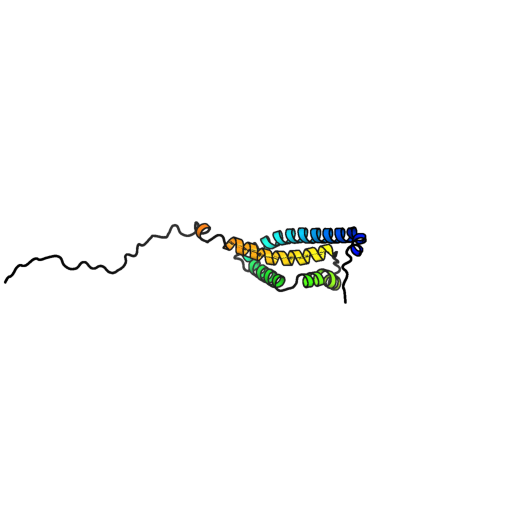.00 98.12 98 LEU A CA 1
ATOM 769 C C . LEU A 1 98 ? -0.588 -0.681 -1.632 1.00 98.12 98 LEU A C 1
ATOM 771 O O . LEU A 1 98 ? -1.785 -0.402 -1.555 1.00 98.12 98 LEU A O 1
ATOM 775 N N . SER A 1 99 ? -0.071 -1.741 -1.004 1.00 98.44 99 SER A N 1
ATOM 776 C CA . SER A 1 99 ? -0.888 -2.634 -0.171 1.00 98.44 99 SER A CA 1
ATOM 777 C C . SER A 1 99 ? -1.373 -1.941 1.099 1.00 98.44 99 SER A C 1
ATOM 779 O O . SER A 1 99 ? -2.551 -2.066 1.420 1.00 98.44 99 SER A O 1
ATOM 781 N N . ALA A 1 100 ? -0.530 -1.155 1.777 1.00 98.12 100 ALA A N 1
ATOM 782 C CA . ALA A 1 100 ? -0.928 -0.395 2.962 1.00 98.12 100 ALA A CA 1
ATOM 783 C C . ALA A 1 100 ? -2.001 0.650 2.626 1.00 98.12 100 ALA A C 1
ATOM 785 O O . ALA A 1 100 ? -3.032 0.736 3.300 1.00 98.12 100 ALA A O 1
ATOM 786 N N . GLN A 1 101 ? -1.809 1.378 1.520 1.00 98.31 101 GLN A N 1
ATOM 787 C CA . GLN A 1 101 ? -2.812 2.298 0.997 1.00 98.31 101 GLN A CA 1
ATOM 788 C C . GLN A 1 101 ? -4.139 1.586 0.706 1.00 98.31 101 GLN A C 1
ATOM 790 O O . GLN A 1 101 ? -5.205 2.048 1.123 1.00 98.31 101 GLN A O 1
ATOM 795 N N . SER A 1 102 ? -4.071 0.460 -0.008 1.00 98.31 102 SER A N 1
ATOM 796 C CA . SER A 1 102 ? -5.241 -0.322 -0.409 1.00 98.31 102 SER A CA 1
ATOM 797 C C . SER A 1 102 ? -5.962 -0.911 0.800 1.00 98.31 102 SER A C 1
ATOM 799 O O . SER A 1 102 ? -7.184 -0.844 0.861 1.00 98.31 102 SER A O 1
ATOM 801 N N . ALA A 1 103 ? -5.232 -1.401 1.805 1.00 98.50 103 ALA A N 1
ATOM 802 C CA . ALA A 1 103 ? -5.794 -1.934 3.041 1.00 98.50 103 ALA A CA 1
ATOM 803 C C . ALA A 1 103 ? -6.680 -0.910 3.760 1.00 98.50 103 ALA A C 1
ATOM 805 O O . ALA A 1 103 ? -7.777 -1.247 4.204 1.00 98.50 103 ALA A O 1
ATOM 806 N N . ALA A 1 104 ? -6.249 0.353 3.821 1.00 98.19 104 ALA A N 1
ATOM 807 C CA . ALA A 1 104 ? -7.032 1.424 4.426 1.00 98.19 104 ALA A CA 1
ATOM 808 C C . ALA A 1 104 ? -8.332 1.718 3.654 1.00 98.19 104 ALA A C 1
ATOM 810 O O . ALA A 1 104 ? -9.378 1.938 4.268 1.00 98.19 104 ALA A O 1
ATOM 811 N N . PHE A 1 105 ? -8.295 1.687 2.317 1.00 97.94 105 PHE A N 1
ATOM 812 C CA . PHE A 1 105 ? -9.500 1.829 1.493 1.00 97.94 105 PHE A CA 1
ATOM 813 C C . PHE A 1 105 ? -10.425 0.614 1.616 1.00 97.94 105 PHE A C 1
ATOM 815 O O . PHE A 1 105 ? -11.625 0.777 1.839 1.00 97.94 105 PHE A O 1
ATOM 822 N N . TYR A 1 106 ? -9.881 -0.600 1.539 1.00 98.38 106 TYR A N 1
ATOM 823 C CA . TYR A 1 106 ? -10.655 -1.829 1.672 1.00 98.38 106 TYR A CA 1
ATOM 824 C C . TYR A 1 106 ? -11.306 -1.956 3.047 1.00 98.38 106 TYR A C 1
ATOM 826 O O . TYR A 1 106 ? -12.450 -2.389 3.120 1.00 98.38 106 TYR A O 1
ATOM 834 N N . ALA A 1 107 ? -10.659 -1.498 4.122 1.00 98.00 107 ALA A N 1
ATOM 835 C CA . ALA A 1 107 ? -11.266 -1.487 5.451 1.00 98.00 107 ALA A CA 1
ATOM 836 C C . ALA A 1 107 ? -12.597 -0.706 5.490 1.00 98.00 107 ALA A C 1
ATOM 838 O O . ALA A 1 107 ? -13.550 -1.123 6.152 1.00 98.00 107 ALA A O 1
ATOM 839 N N . GLU A 1 108 ? -12.705 0.401 4.748 1.00 96.31 108 GLU A N 1
ATOM 840 C CA . GLU A 1 108 ? -13.958 1.156 4.630 1.00 96.31 108 GLU A CA 1
ATOM 841 C C . GLU A 1 108 ? -14.979 0.483 3.723 1.00 96.31 108 GLU A C 1
ATOM 843 O O . GLU A 1 108 ? -16.171 0.530 4.027 1.00 96.31 108 GLU A O 1
ATOM 848 N N . VAL A 1 109 ? -14.524 -0.159 2.643 1.00 96.56 109 VAL A N 1
ATOM 849 C CA . VAL A 1 109 ? -15.393 -0.953 1.765 1.00 96.56 109 VAL A CA 1
ATOM 850 C C . VAL A 1 109 ? -16.021 -2.099 2.554 1.00 96.56 109 VAL A C 1
ATOM 852 O O . VAL A 1 109 ? -17.239 -2.253 2.535 1.00 96.56 109 VAL A O 1
ATOM 855 N N . TYR A 1 110 ? -15.228 -2.849 3.323 1.00 95.88 110 TYR A N 1
ATOM 856 C CA . TYR A 1 110 ? -15.729 -3.926 4.174 1.00 95.88 110 TYR A CA 1
ATOM 857 C C . TYR A 1 110 ? -16.698 -3.408 5.229 1.00 95.88 110 TYR A C 1
ATOM 859 O O . TYR A 1 110 ? -17.773 -3.973 5.401 1.00 95.88 110 TYR A O 1
ATOM 867 N N . ARG A 1 111 ? -16.377 -2.295 5.897 1.00 91.88 111 ARG A N 1
ATOM 868 C CA . ARG A 1 111 ? -17.288 -1.667 6.862 1.00 91.88 111 ARG A CA 1
ATOM 869 C C . ARG A 1 111 ? -18.612 -1.260 6.208 1.00 91.88 111 ARG A C 1
ATOM 871 O O . ARG A 1 111 ? -19.667 -1.507 6.784 1.00 91.88 111 ARG A O 1
ATOM 878 N N . GLY A 1 112 ? -18.561 -0.646 5.026 1.00 90.19 112 GLY A N 1
ATOM 879 C CA . GLY A 1 112 ? -19.747 -0.273 4.255 1.00 90.19 112 GLY A CA 1
ATOM 880 C C . GLY A 1 112 ? -20.579 -1.489 3.845 1.00 90.19 112 GLY A C 1
ATOM 881 O O . GLY A 1 112 ? -21.797 -1.464 3.986 1.00 90.19 112 GLY A O 1
ATOM 882 N N . GLY A 1 113 ? -19.924 -2.576 3.427 1.00 90.88 113 GLY A N 1
ATOM 883 C CA . GLY A 1 113 ? -20.572 -3.845 3.093 1.00 90.88 113 GLY A CA 1
ATOM 884 C C . GLY A 1 113 ? -21.204 -4.549 4.297 1.00 90.88 113 GLY A C 1
ATOM 885 O O . GLY A 1 113 ? -22.295 -5.093 4.187 1.00 90.88 113 GLY A O 1
ATOM 886 N N . ILE A 1 114 ? -20.570 -4.497 5.471 1.00 86.00 114 ILE A N 1
ATOM 887 C CA . ILE A 1 114 ? -21.146 -5.036 6.713 1.00 86.00 114 ILE A CA 1
ATOM 888 C C . ILE A 1 114 ? -22.393 -4.235 7.115 1.00 86.00 114 ILE A C 1
ATOM 890 O O . ILE A 1 114 ? -23.393 -4.817 7.524 1.00 86.00 114 ILE A O 1
ATOM 894 N N . GLN A 1 115 ? -22.349 -2.907 6.981 1.00 85.06 115 GLN A N 1
ATOM 895 C CA . GLN A 1 115 ? -23.461 -2.024 7.347 1.00 85.06 115 GLN A CA 1
ATOM 896 C C . GLN A 1 115 ? -24.628 -2.043 6.354 1.00 85.06 115 GLN A C 1
ATOM 898 O O . GLN A 1 115 ? -25.749 -1.726 6.746 1.00 85.06 115 GLN A O 1
ATOM 903 N N . SER A 1 116 ? -24.394 -2.388 5.084 1.00 86.25 116 SER A N 1
ATOM 904 C CA . SER A 1 116 ? -25.455 -2.430 4.071 1.00 86.25 116 SER A CA 1
ATOM 905 C C . SER A 1 116 ? -26.414 -3.610 4.258 1.00 86.25 116 SER A C 1
ATOM 907 O O . SER A 1 116 ? -27.557 -3.552 3.801 1.00 86.25 116 SER A O 1
ATOM 909 N N . ILE A 1 117 ? -25.995 -4.657 4.975 1.00 79.12 117 ILE A N 1
ATOM 910 C CA . ILE A 1 117 ? -26.869 -5.754 5.397 1.00 79.12 117 ILE A CA 1
ATOM 911 C C . ILE A 1 117 ? -27.739 -5.224 6.544 1.00 79.12 117 ILE A C 1
ATOM 913 O O . ILE A 1 117 ? -27.309 -5.176 7.695 1.00 79.12 117 ILE A O 1
ATOM 917 N N . GLY A 1 118 ? -28.952 -4.771 6.211 1.00 59.44 118 GLY A N 1
ATOM 918 C CA . GLY A 1 118 ? -29.843 -4.053 7.123 1.00 59.44 118 GLY A CA 1
ATOM 919 C C . GLY A 1 118 ? -30.024 -4.713 8.498 1.00 59.44 118 GLY A C 1
ATOM 920 O O . GLY A 1 118 ? -30.081 -5.939 8.631 1.00 59.44 118 GLY A O 1
ATOM 921 N N . ALA A 1 119 ? -30.190 -3.873 9.525 1.00 56.16 119 ALA A N 1
ATOM 922 C CA . ALA A 1 119 ? -30.321 -4.265 10.931 1.00 56.16 119 ALA A CA 1
ATOM 923 C C . ALA A 1 119 ? -31.420 -5.315 11.208 1.00 56.16 119 ALA A C 1
ATOM 925 O O . ALA A 1 119 ? -31.351 -6.007 12.217 1.00 56.16 119 ALA A O 1
ATOM 926 N N . GLY A 1 120 ? -32.392 -5.501 10.304 1.00 53.44 120 GLY A N 1
ATOM 927 C CA . GLY A 1 120 ? -33.407 -6.559 10.392 1.00 53.44 120 GLY A CA 1
ATOM 928 C C . GLY A 1 120 ? -32.860 -7.996 10.328 1.00 53.44 120 GLY A C 1
ATOM 929 O O . GLY A 1 120 ? -33.498 -8.897 10.860 1.00 53.44 120 GLY A O 1
ATOM 930 N N . GLN A 1 121 ? -31.674 -8.225 9.747 1.00 54.41 121 GLN A N 1
ATOM 931 C CA . GLN A 1 121 ? -30.997 -9.537 9.784 1.00 54.41 121 GLN A CA 1
ATOM 932 C C . GLN A 1 121 ? -30.151 -9.722 11.058 1.00 54.41 121 GLN A C 1
ATOM 934 O O . GLN A 1 121 ? -29.989 -10.838 11.547 1.00 54.41 121 GLN A O 1
ATOM 939 N N . TRP A 1 122 ? -29.660 -8.622 11.637 1.00 56.84 122 TRP A N 1
ATOM 940 C CA . TRP A 1 122 ? -28.895 -8.612 12.891 1.00 56.84 122 TRP A CA 1
ATOM 941 C C . TRP A 1 122 ? -29.807 -8.627 14.136 1.00 56.84 122 TRP A C 1
ATOM 943 O O . TRP A 1 122 ? -29.435 -9.152 15.184 1.00 56.84 122 TRP A O 1
ATOM 953 N N . GLY A 1 123 ? -31.036 -8.115 14.009 1.00 46.84 123 GLY A N 1
ATOM 954 C CA . GLY A 1 123 ? -32.035 -7.912 15.065 1.00 46.84 123 GLY A CA 1
ATOM 955 C C . GLY A 1 123 ? -32.800 -9.152 15.541 1.00 46.84 123 GLY A C 1
ATOM 956 O O . GLY A 1 123 ? -33.894 -9.021 16.074 1.00 46.84 123 GLY A O 1
ATOM 957 N N . ARG A 1 124 ? -32.253 -10.364 15.392 1.00 43.69 124 ARG A N 1
ATOM 958 C CA . ARG A 1 124 ? -32.816 -11.588 16.008 1.00 43.69 124 ARG A CA 1
ATOM 959 C C . ARG A 1 124 ? -32.126 -11.996 17.312 1.00 43.69 124 ARG A C 1
ATOM 961 O O . ARG A 1 124 ? -32.282 -13.134 17.748 1.00 43.69 124 ARG A O 1
ATOM 968 N N . ARG A 1 125 ? -31.358 -11.100 17.942 1.00 49.44 125 ARG A N 1
ATOM 969 C CA . ARG A 1 125 ? -30.705 -11.378 19.238 1.00 49.44 125 ARG A CA 1
ATOM 970 C C . ARG A 1 125 ? -31.132 -10.462 20.383 1.00 49.44 125 ARG A C 1
ATOM 972 O O . ARG A 1 125 ? -30.947 -10.846 21.529 1.00 49.44 125 ARG A O 1
ATOM 979 N N . GLU A 1 126 ? -31.791 -9.342 20.108 1.00 53.28 126 GLU A N 1
ATOM 980 C CA . GLU A 1 126 ? -32.324 -8.454 21.144 1.00 53.28 126 GLU A CA 1
ATOM 981 C C . GLU A 1 126 ? -33.792 -8.150 20.824 1.00 53.28 126 GLU A C 1
ATOM 983 O O . GLU A 1 126 ? -34.086 -7.368 19.928 1.00 53.28 126 GLU A O 1
ATOM 988 N N . GLY A 1 127 ? -34.723 -8.813 21.523 1.00 43.38 127 GLY A N 1
ATOM 989 C CA . GLY A 1 127 ? -36.131 -8.395 21.527 1.00 43.38 127 GLY A CA 1
ATOM 990 C C . GLY A 1 127 ? -37.185 -9.424 21.109 1.00 43.38 127 GLY A C 1
ATOM 991 O O . GLY A 1 127 ? -38.116 -9.074 20.386 1.00 43.38 127 GLY A O 1
ATOM 992 N N . VAL A 1 128 ? -37.166 -10.644 21.664 1.00 45.72 128 VAL A N 1
ATOM 993 C CA . VAL A 1 128 ? -38.453 -11.265 22.047 1.00 45.72 128 VAL A CA 1
ATOM 994 C C . VAL A 1 128 ? -38.997 -10.404 23.187 1.00 45.72 128 VAL A C 1
ATOM 996 O O . VAL A 1 128 ? -38.668 -10.603 24.350 1.00 45.72 128 VAL A O 1
ATOM 999 N N . GLY A 1 129 ?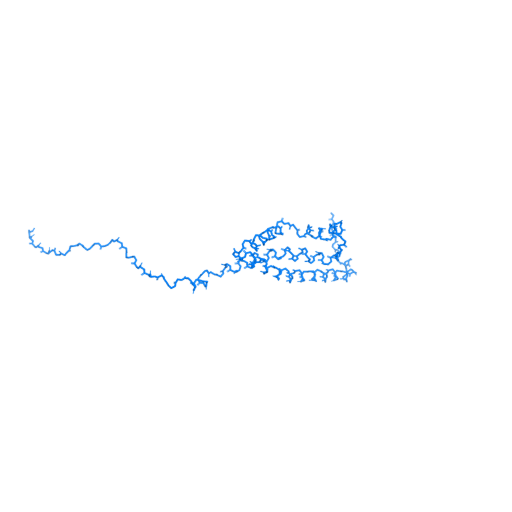 -39.701 -9.335 22.828 1.00 46.41 129 GLY A N 1
ATOM 1000 C CA . GLY A 1 129 ? -40.098 -8.312 23.789 1.00 46.41 129 GLY A CA 1
ATOM 1001 C C . GLY A 1 129 ? -40.802 -7.096 23.203 1.00 46.41 129 GLY A C 1
ATOM 1002 O O . GLY A 1 129 ? -41.073 -6.161 23.945 1.00 46.41 129 GLY A O 1
ATOM 1003 N N . HIS A 1 130 ? -41.157 -7.076 21.915 1.00 49.38 130 HIS A N 1
ATOM 1004 C CA . HIS A 1 130 ? -42.193 -6.151 21.463 1.00 49.38 130 HIS A CA 1
ATOM 1005 C C . HIS A 1 130 ? -43.564 -6.767 21.744 1.00 49.38 130 HIS A C 1
ATOM 1007 O O . HIS A 1 130 ? -44.191 -7.386 20.890 1.00 49.38 130 HIS A O 1
ATOM 1013 N N . VAL A 1 131 ? -44.036 -6.579 22.980 1.00 54.72 131 VAL A N 1
ATOM 1014 C CA . VAL A 1 131 ? -45.474 -6.564 23.252 1.00 54.72 131 VAL A CA 1
ATOM 1015 C C . VAL A 1 131 ? -46.056 -5.474 22.360 1.00 54.72 131 VAL A C 1
ATOM 1017 O O . VAL A 1 131 ? -45.831 -4.282 22.583 1.00 54.72 131 VAL A O 1
ATOM 1020 N N . ALA A 1 132 ? -46.777 -5.890 21.324 1.00 55.22 132 ALA A N 1
ATOM 1021 C CA . ALA A 1 132 ? -47.606 -5.019 20.516 1.00 55.22 132 ALA A CA 1
ATOM 1022 C C . ALA A 1 132 ? -48.710 -4.441 21.411 1.00 55.22 132 ALA A C 1
ATOM 1024 O O . ALA A 1 132 ? -49.800 -4.996 21.532 1.00 55.22 132 ALA A O 1
ATOM 1025 N N . ARG A 1 133 ? -48.435 -3.318 22.082 1.00 52.22 133 ARG A N 1
ATOM 1026 C CA . ARG A 1 133 ? -49.504 -2.491 22.638 1.00 52.22 133 ARG A CA 1
ATOM 1027 C C . ARG A 1 133 ? -50.134 -1.738 21.477 1.00 52.22 133 ARG A C 1
ATOM 1029 O O . ARG A 1 133 ? -49.674 -0.665 21.099 1.00 52.22 133 ARG A O 1
ATOM 1036 N N . HIS A 1 134 ? -51.185 -2.336 20.921 1.00 53.88 134 HIS A N 1
ATOM 1037 C CA . HIS A 1 134 ? -52.181 -1.643 20.117 1.00 53.88 134 HIS A CA 1
ATOM 1038 C C . HIS A 1 134 ? -52.636 -0.388 20.871 1.00 53.88 134 HIS A C 1
ATOM 1040 O O . HIS A 1 134 ? -53.408 -0.455 21.827 1.00 53.88 134 HIS A O 1
ATOM 1046 N N . ARG A 1 135 ? -52.125 0.771 20.456 1.00 49.81 135 ARG A N 1
ATOM 1047 C CA . ARG A 1 135 ? -52.657 2.065 20.861 1.00 49.81 135 ARG A CA 1
ATOM 1048 C C . ARG A 1 135 ? -53.848 2.343 19.951 1.00 49.81 135 ARG A C 1
ATOM 1050 O O . ARG A 1 135 ? -53.664 2.728 18.801 1.00 49.81 135 ARG A O 1
ATOM 1057 N N . ALA A 1 136 ? -55.053 2.070 20.444 1.00 59.97 136 ALA A N 1
ATOM 1058 C CA . ALA A 1 136 ? -56.276 2.520 19.792 1.00 59.97 136 ALA A CA 1
ATOM 1059 C C . ALA A 1 136 ? -56.258 4.062 19.679 1.00 59.97 136 ALA A C 1
ATOM 1061 O O . ALA A 1 136 ? -55.802 4.725 20.620 1.00 59.97 136 ALA A O 1
ATOM 1062 N N . PRO A 1 137 ? -56.709 4.647 18.557 1.00 59.72 137 PRO A N 1
ATOM 1063 C CA . PRO A 1 137 ? -56.825 6.095 18.432 1.00 59.72 137 PRO A CA 1
ATOM 1064 C C . PRO A 1 137 ? -57.917 6.625 19.381 1.00 59.72 137 PRO A C 1
ATOM 1066 O O . PRO A 1 137 ? -58.990 6.022 19.468 1.00 59.72 137 PRO A O 1
ATOM 1069 N N . PRO A 1 138 ? -57.692 7.742 20.096 1.00 55.12 138 PRO A N 1
ATOM 1070 C CA . PRO A 1 138 ? -58.742 8.378 20.872 1.00 55.12 138 PRO A CA 1
ATOM 1071 C C . PRO A 1 138 ? -59.608 9.206 19.920 1.00 55.12 138 PRO A C 1
ATOM 1073 O O . PRO A 1 138 ? -59.119 10.156 19.314 1.00 55.12 138 PRO A O 1
ATOM 1076 N N . GLY A 1 139 ? -60.889 8.862 19.792 1.00 58.06 139 GLY A N 1
ATOM 1077 C CA . GLY A 1 139 ? -61.837 9.773 19.152 1.00 58.06 139 GLY A CA 1
ATOM 1078 C C . GLY A 1 139 ? -62.992 9.138 18.399 1.00 58.06 139 GLY A C 1
ATOM 1079 O O . GLY A 1 139 ? -63.230 9.526 17.265 1.00 58.06 139 GLY A O 1
ATOM 1080 N N . HIS A 1 140 ? -63.748 8.236 19.020 1.00 58.72 140 HIS A N 1
ATOM 1081 C CA . HIS A 1 140 ? -65.157 8.044 18.665 1.00 58.72 140 HIS A CA 1
ATOM 1082 C C . HIS A 1 140 ? -65.944 7.752 19.944 1.00 58.72 140 HIS A C 1
ATOM 1084 O O . HIS A 1 140 ? -65.965 6.633 20.450 1.00 58.72 140 HIS A O 1
ATOM 1090 N N . PHE A 1 141 ? -66.533 8.809 20.504 1.00 55.56 141 PHE A N 1
ATOM 1091 C CA . PHE A 1 141 ? -67.586 8.689 21.504 1.00 55.56 141 PHE A CA 1
ATOM 1092 C C . PHE A 1 141 ? -68.879 8.252 20.800 1.00 55.56 141 PHE A C 1
ATOM 1094 O O . PHE A 1 141 ? -69.234 8.865 19.792 1.00 55.56 141 PHE A O 1
ATOM 1101 N N . PRO A 1 142 ? -69.615 7.254 21.316 1.00 57.25 142 PRO A N 1
ATOM 1102 C CA . PRO A 1 142 ? -70.983 7.009 20.899 1.00 57.25 142 PRO A CA 1
ATOM 1103 C C . PRO A 1 142 ? -71.890 7.983 21.660 1.00 57.25 142 PRO A C 1
ATOM 1105 O O . PRO A 1 142 ? -71.882 8.015 22.889 1.00 57.25 142 PRO A O 1
ATOM 1108 N N . SER A 1 143 ? -72.667 8.790 20.941 1.00 57.03 143 SER A N 1
ATOM 1109 C CA . SER A 1 143 ? -73.727 9.606 21.534 1.00 57.03 143 SER A CA 1
ATOM 1110 C C . SER A 1 143 ? -75.049 9.293 20.851 1.00 57.03 143 SER A C 1
ATOM 1112 O O . SER A 1 143 ? -75.144 9.366 19.628 1.00 57.03 143 SER A O 1
ATOM 1114 N N . GLY A 1 144 ? -76.055 8.978 21.666 1.00 46.66 144 GLY A N 1
ATOM 1115 C CA . GLY A 1 144 ? -77.459 9.188 21.322 1.00 46.66 144 GLY A CA 1
ATOM 1116 C C . GLY A 1 144 ? -78.200 7.972 20.786 1.00 46.66 144 GLY A C 1
ATOM 1117 O O . GLY A 1 144 ? -78.460 7.865 19.594 1.00 46.66 144 GLY A O 1
ATOM 1118 N N . ALA A 1 145 ? -78.619 7.091 21.692 1.00 50.97 145 ALA A N 1
ATOM 1119 C CA . ALA A 1 145 ? -79.765 6.225 21.465 1.00 50.97 145 ALA A CA 1
ATOM 1120 C C . ALA A 1 145 ? -81.066 7.011 21.700 1.00 50.97 145 ALA A C 1
ATOM 1122 O O . ALA A 1 145 ? -81.182 7.661 22.735 1.00 50.97 145 ALA A O 1
ATOM 1123 N N . SER A 1 146 ? -82.060 6.798 20.823 1.00 52.16 146 SER A N 1
ATOM 1124 C CA . SER A 1 146 ? -83.506 6.996 21.067 1.00 52.16 146 SER A CA 1
ATOM 1125 C C . SER A 1 146 ? -83.947 8.469 21.260 1.00 52.16 146 SER A C 1
ATOM 1127 O O . SER A 1 146 ? -83.262 9.246 21.900 1.00 52.16 146 SER A O 1
ATOM 1129 N N . GLN A 1 147 ? -85.060 8.980 20.749 1.00 49.31 147 GLN A N 1
ATOM 1130 C CA . GLN A 1 147 ? -86.362 8.386 20.516 1.00 49.31 147 GLN A CA 1
ATOM 1131 C C . GLN A 1 147 ? -87.096 9.216 19.454 1.00 49.31 147 GLN A C 1
ATOM 1133 O O . GLN A 1 147 ? -86.987 10.437 19.390 1.00 49.31 147 GLN A O 1
ATOM 1138 N N . ASN A 1 148 ? -87.849 8.490 18.641 1.00 48.56 148 ASN A N 1
ATOM 1139 C CA . ASN A 1 148 ? -89.028 8.932 17.920 1.00 48.56 148 ASN A CA 1
ATOM 1140 C C . ASN A 1 148 ? -89.974 9.693 18.865 1.00 48.56 148 ASN A C 1
ATOM 1142 O O . ASN A 1 148 ? -90.372 9.110 19.871 1.00 48.56 148 ASN A O 1
ATOM 1146 N N . ASP A 1 149 ? -90.370 10.923 18.531 1.00 51.72 149 ASP A N 1
ATOM 1147 C CA . ASP A 1 149 ? -91.665 11.414 18.988 1.00 51.72 149 ASP A CA 1
ATOM 1148 C C . ASP A 1 149 ? -92.350 12.274 17.927 1.00 51.72 149 ASP A C 1
ATOM 1150 O O . ASP A 1 149 ? -91.807 13.223 17.360 1.00 51.72 149 ASP A O 1
ATOM 1154 N N . SER A 1 150 ? -93.558 11.830 17.634 1.00 55.56 150 SER A N 1
ATOM 1155 C CA . SER A 1 150 ? -94.528 12.357 16.697 1.00 55.56 150 SER A CA 1
ATOM 1156 C C . SER A 1 150 ? -95.260 13.543 17.310 1.00 55.56 150 SER A C 1
ATOM 1158 O O . SER A 1 150 ? -95.854 13.394 18.374 1.00 55.56 150 SER A O 1
ATOM 1160 N N . SER A 1 151 ? -95.317 14.687 16.626 1.00 46.50 151 SER A N 1
ATOM 1161 C CA . SER A 1 151 ? -96.329 15.729 16.861 1.00 46.50 151 SER A CA 1
ATOM 1162 C C . SER A 1 151 ? -96.449 16.652 15.642 1.00 46.50 151 SER A C 1
ATOM 1164 O O . SER A 1 151 ? -95.520 17.379 15.310 1.00 46.50 151 SER A O 1
ATOM 1166 N N . PHE A 1 152 ? -97.612 16.556 15.001 1.00 42.69 152 PHE A N 1
ATOM 1167 C CA . PHE A 1 152 ? -98.247 17.391 13.966 1.00 42.69 152 PHE A CA 1
ATOM 1168 C C . PHE A 1 152 ? -98.232 18.917 14.242 1.00 42.69 152 PHE A C 1
ATOM 1170 O O . PHE A 1 152 ? -97.867 19.303 15.355 1.00 42.69 152 PHE A O 1
ATOM 1177 N N . PRO A 1 153 ? -98.736 19.792 13.335 1.00 58.59 153 PRO A N 1
ATOM 1178 C CA . PRO A 1 153 ? -99.412 19.548 12.045 1.00 58.59 153 PRO A CA 1
ATOM 1179 C C . PRO A 1 153 ? -98.734 20.133 10.795 1.00 58.59 153 PRO A C 1
ATOM 1181 O O . PRO A 1 153 ? -97.915 21.069 10.914 1.00 58.59 153 PRO A O 1
#

InterPro domains:
  IPR010065 Amino acid ABC transporter, permease protein, 3-TM domain [TIGR01726] (16-112)
  IPR035906 MetI-like superfamily [G3DSA:1.10.3720.10] (4-124)
  IPR035906 MetI-like superfamily [SSF161098] (17-122)
  IPR043429 ABC transporter membrane protein permease protein ArtM/GltK/GlnP/TcyL/YhdX-like [PTHR30614] (13-122)